Protein AF-A0A6G0VJU5-F1 (afdb_monomer)

Structure (mmCIF, N/CA/C/O backbone):
data_AF-A0A6G0VJU5-F1
#
_entry.id   AF-A0A6G0VJU5-F1
#
loop_
_atom_site.group_PDB
_atom_site.id
_atom_site.type_symbol
_atom_site.label_atom_id
_atom_site.label_alt_id
_atom_site.label_comp_id
_atom_site.label_asym_id
_atom_site.label_entity_id
_atom_site.label_seq_id
_atom_site.pdbx_PDB_ins_code
_atom_site.Cartn_x
_atom_site.Cartn_y
_atom_site.Cartn_z
_atom_site.occupancy
_at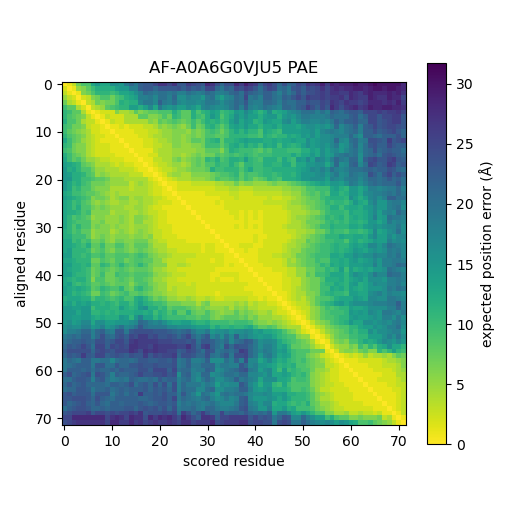om_site.B_iso_or_equiv
_atom_site.auth_seq_id
_atom_site.auth_comp_id
_atom_site.auth_asym_id
_atom_site.auth_atom_id
_atom_site.pdbx_PDB_model_num
ATOM 1 N N . ASN A 1 1 ? 11.926 12.725 -3.957 1.00 47.28 1 ASN A N 1
ATOM 2 C CA . ASN A 1 1 ? 12.067 11.967 -5.216 1.00 47.28 1 ASN A CA 1
ATOM 3 C C . ASN A 1 1 ? 13.363 11.195 -5.192 1.00 47.28 1 ASN A C 1
ATOM 5 O O . ASN A 1 1 ? 14.418 11.788 -5.365 1.00 47.28 1 ASN A O 1
ATOM 9 N N . ILE A 1 2 ? 13.272 9.896 -4.925 1.00 49.28 2 ILE A N 1
ATOM 10 C CA . ILE A 1 2 ? 14.384 8.961 -5.088 1.00 49.28 2 ILE A CA 1
ATOM 11 C C . ILE A 1 2 ? 14.591 8.799 -6.609 1.00 49.28 2 ILE A C 1
ATOM 13 O O . ILE A 1 2 ? 13.608 8.573 -7.320 1.00 49.28 2 ILE A O 1
ATOM 17 N N . PRO A 1 3 ? 15.790 9.053 -7.159 1.00 52.31 3 PRO A N 1
ATOM 18 C CA . PRO A 1 3 ? 15.982 9.095 -8.605 1.00 52.31 3 PRO A CA 1
ATOM 19 C C . PRO A 1 3 ? 15.736 7.716 -9.235 1.00 52.31 3 PRO A C 1
ATOM 21 O O . PRO A 1 3 ? 16.154 6.701 -8.695 1.00 52.31 3 PRO A O 1
ATOM 24 N N . LYS A 1 4 ? 15.073 7.674 -10.399 1.00 55.31 4 LYS A N 1
ATOM 25 C CA . LYS A 1 4 ? 14.542 6.444 -11.031 1.00 55.31 4 LYS A CA 1
ATOM 26 C C . LYS A 1 4 ? 15.545 5.284 -11.169 1.00 55.31 4 LYS A C 1
ATOM 28 O O . LYS A 1 4 ? 15.122 4.136 -11.176 1.00 55.31 4 LYS A O 1
ATOM 33 N N . HIS A 1 5 ? 16.847 5.575 -11.258 1.00 56.97 5 HIS A N 1
ATOM 34 C CA . HIS A 1 5 ? 17.897 4.552 -11.328 1.00 56.97 5 HIS A CA 1
ATOM 35 C C . HIS A 1 5 ? 18.038 3.745 -10.025 1.00 56.97 5 HIS A C 1
ATOM 37 O O . HIS A 1 5 ? 18.343 2.566 -10.068 1.00 56.97 5 HIS A O 1
ATOM 43 N N . THR A 1 6 ? 17.706 4.329 -8.874 1.00 63.12 6 THR A N 1
ATOM 44 C CA . THR A 1 6 ? 17.921 3.693 -7.562 1.00 63.12 6 THR A CA 1
ATOM 45 C C . THR A 1 6 ? 16.846 2.691 -7.139 1.00 63.12 6 THR A C 1
ATOM 47 O O . THR A 1 6 ? 17.102 1.884 -6.253 1.00 63.12 6 THR A O 1
ATOM 50 N N . THR A 1 7 ? 15.653 2.689 -7.746 1.00 64.50 7 THR A N 1
ATOM 51 C CA . THR A 1 7 ? 14.605 1.721 -7.365 1.00 64.50 7 THR A CA 1
ATOM 52 C C . THR A 1 7 ? 14.939 0.314 -7.854 1.00 64.50 7 THR A C 1
ATOM 54 O O . THR A 1 7 ? 14.846 -0.631 -7.077 1.00 64.50 7 THR A O 1
ATOM 57 N N . GLY A 1 8 ? 15.374 0.173 -9.112 1.00 69.25 8 GLY A N 1
ATOM 58 C CA . GLY A 1 8 ? 15.814 -1.118 -9.653 1.00 69.25 8 GLY A CA 1
ATOM 59 C C . GLY A 1 8 ? 17.052 -1.653 -8.931 1.00 69.25 8 GLY A C 1
ATOM 60 O O . GLY A 1 8 ? 17.108 -2.836 -8.596 1.00 69.25 8 GL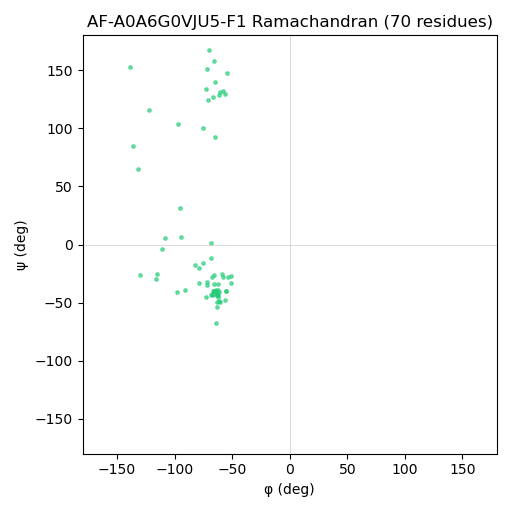Y A O 1
ATOM 61 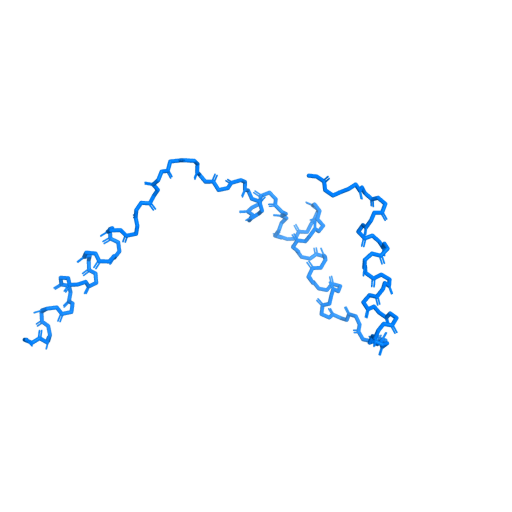N N . ASP A 1 9 ? 17.990 -0.763 -8.602 1.00 75.31 9 ASP A N 1
ATOM 62 C CA . ASP A 1 9 ? 19.188 -1.110 -7.834 1.00 75.31 9 ASP A CA 1
ATOM 63 C C . ASP A 1 9 ? 18.825 -1.594 -6.420 1.00 75.31 9 ASP A C 1
ATOM 65 O O . ASP A 1 9 ? 19.327 -2.621 -5.970 1.00 75.31 9 ASP A O 1
ATOM 69 N N . ALA A 1 10 ? 17.890 -0.922 -5.738 1.00 75.44 10 ALA A N 1
ATOM 70 C CA . ALA A 1 10 ? 17.435 -1.321 -4.406 1.00 75.44 10 ALA A CA 1
ATOM 71 C C . ALA A 1 10 ? 16.752 -2.698 -4.401 1.00 75.44 10 ALA A C 1
ATOM 73 O O . ALA A 1 10 ? 17.034 -3.515 -3.527 1.00 75.44 10 ALA A O 1
ATOM 74 N N . PHE A 1 11 ? 15.893 -2.983 -5.387 1.00 74.06 11 PHE A N 1
ATOM 75 C CA . PHE A 1 11 ? 15.293 -4.313 -5.533 1.00 74.06 11 PHE A CA 1
ATOM 76 C C . PHE A 1 11 ? 16.354 -5.381 -5.805 1.00 74.06 11 PHE A C 1
ATOM 78 O O . PHE A 1 11 ? 16.315 -6.450 -5.201 1.00 74.06 11 PHE A O 1
ATOM 85 N N . SER A 1 12 ? 17.333 -5.075 -6.658 1.00 78.81 12 SER A N 1
ATOM 86 C CA . SER A 1 12 ? 18.431 -5.992 -6.971 1.00 78.81 12 SER A CA 1
ATOM 87 C C . SER A 1 12 ? 19.268 -6.323 -5.730 1.00 78.81 12 SER A C 1
ATOM 89 O O . SER A 1 12 ? 19.599 -7.487 -5.517 1.00 78.81 12 SER A O 1
ATOM 91 N N . CYS A 1 13 ? 19.547 -5.338 -4.869 1.00 82.62 13 CYS A N 1
ATOM 92 C CA . CYS A 1 13 ? 20.223 -5.566 -3.589 1.00 82.62 13 CYS A CA 1
ATOM 93 C C . CYS A 1 13 ? 19.407 -6.466 -2.647 1.00 82.62 13 CYS A C 1
ATOM 95 O O . CYS A 1 13 ? 19.964 -7.387 -2.061 1.00 82.62 13 CYS A O 1
ATOM 97 N N . LEU A 1 14 ? 18.088 -6.257 -2.538 1.00 82.00 14 LEU A N 1
ATOM 98 C CA . LEU A 1 14 ? 17.227 -7.081 -1.677 1.00 82.00 14 LEU A CA 1
ATOM 99 C C . LEU A 1 14 ? 17.197 -8.554 -2.114 1.00 82.00 14 LEU A C 1
ATOM 101 O O . LEU A 1 14 ? 17.230 -9.444 -1.268 1.00 82.00 14 LEU A O 1
ATOM 105 N N . ILE A 1 15 ? 17.173 -8.818 -3.425 1.00 84.50 15 ILE A N 1
ATOM 106 C CA . ILE A 1 15 ? 17.232 -10.186 -3.965 1.00 84.50 15 ILE A CA 1
ATOM 107 C C . ILE A 1 15 ? 18.628 -10.797 -3.811 1.00 84.50 15 ILE A C 1
ATOM 109 O O . ILE A 1 15 ? 18.741 -12.002 -3.604 1.00 84.50 15 ILE A O 1
ATOM 113 N N . ALA A 1 16 ? 19.691 -9.993 -3.877 1.00 85.62 16 ALA A N 1
ATOM 114 C CA . ALA A 1 16 ? 21.045 -10.471 -3.611 1.00 85.62 16 ALA A CA 1
ATOM 115 C C . ALA A 1 16 ? 21.234 -10.889 -2.140 1.00 85.62 16 ALA A C 1
ATOM 117 O O . ALA A 1 16 ? 21.862 -11.915 -1.880 1.00 85.62 16 ALA A O 1
ATOM 118 N N . ASP A 1 17 ? 20.660 -10.133 -1.198 1.00 87.81 17 ASP A N 1
ATOM 119 C CA . ASP A 1 17 ? 20.719 -10.430 0.239 1.00 87.81 17 ASP A CA 1
ATOM 120 C C . ASP A 1 17 ? 19.854 -11.642 0.625 1.00 87.81 17 ASP A C 1
ATOM 122 O O . ASP A 1 17 ? 20.229 -12.425 1.502 1.00 87.81 17 ASP A O 1
ATOM 126 N N . ALA A 1 18 ? 18.708 -11.825 -0.038 1.00 84.31 18 ALA A N 1
ATOM 127 C CA . ALA A 1 18 ? 17.810 -12.959 0.169 1.00 84.31 18 ALA A CA 1
ATOM 128 C C . ALA A 1 18 ? 17.319 -13.533 -1.175 1.00 84.31 18 ALA A C 1
ATOM 130 O O . ALA A 1 18 ? 16.224 -13.193 -1.635 1.00 84.31 18 ALA A O 1
ATOM 131 N N . PRO A 1 19 ? 18.104 -14.428 -1.804 1.00 85.44 19 PRO A N 1
ATOM 132 C CA . PRO A 1 19 ? 17.747 -15.005 -3.092 1.00 85.44 19 PRO A CA 1
ATOM 133 C C . PRO A 1 19 ? 16.445 -15.801 -3.015 1.00 85.44 19 PRO A C 1
ATOM 135 O O . PRO A 1 19 ? 16.292 -16.707 -2.195 1.00 85.44 19 PRO A O 1
ATOM 138 N N . THR A 1 20 ? 15.520 -15.493 -3.916 1.00 84.94 20 THR A N 1
ATOM 139 C CA . THR A 1 20 ? 14.268 -16.226 -4.101 1.00 84.94 20 THR A CA 1
ATOM 140 C C . THR A 1 20 ? 13.975 -16.365 -5.588 1.00 84.94 20 THR A C 1
ATOM 142 O O . THR A 1 20 ? 14.390 -15.532 -6.391 1.00 84.94 20 THR A O 1
ATOM 145 N N . ASN A 1 21 ? 13.246 -17.421 -5.940 1.00 86.06 21 ASN A N 1
ATOM 146 C CA . ASN A 1 21 ? 12.679 -17.615 -7.275 1.00 86.06 21 ASN A CA 1
ATOM 147 C C . ASN A 1 21 ? 11.146 -17.499 -7.266 1.00 86.06 21 ASN A C 1
ATOM 149 O O . ASN A 1 21 ? 10.522 -17.607 -8.318 1.00 86.06 21 ASN A O 1
ATOM 153 N N . ASP A 1 22 ? 10.541 -17.322 -6.088 1.00 89.25 22 ASP A N 1
ATOM 154 C CA . ASP A 1 22 ? 9.104 -17.126 -5.939 1.00 89.25 22 ASP A CA 1
ATOM 155 C C . ASP A 1 22 ? 8.802 -15.630 -5.833 1.00 89.25 22 ASP A C 1
ATOM 157 O O . ASP A 1 22 ? 9.033 -15.000 -4.797 1.00 89.25 22 ASP A O 1
ATOM 161 N N . PHE A 1 23 ? 8.304 -15.078 -6.937 1.00 87.94 23 PHE A N 1
ATOM 162 C CA . PHE A 1 23 ? 7.910 -13.680 -7.063 1.00 87.94 23 PHE A CA 1
ATOM 163 C C . PHE A 1 23 ? 6.395 -13.503 -7.125 1.00 87.94 23 PHE A C 1
ATOM 165 O O . PHE A 1 23 ? 5.938 -12.375 -7.255 1.00 87.94 23 PHE A O 1
ATOM 172 N N . ASN A 1 24 ? 5.605 -14.571 -6.948 1.00 92.31 24 ASN A N 1
ATOM 173 C CA . ASN A 1 24 ? 4.153 -14.531 -7.152 1.00 92.31 24 ASN A CA 1
ATOM 174 C C . ASN A 1 24 ? 3.473 -13.434 -6.320 1.00 92.31 24 ASN A C 1
ATOM 176 O O . ASN A 1 24 ? 2.567 -12.751 -6.794 1.00 92.31 24 ASN A O 1
ATOM 180 N N . PHE A 1 25 ? 3.919 -13.241 -5.074 1.00 87.62 25 PHE A N 1
ATOM 181 C CA . PHE A 1 25 ? 3.400 -12.173 -4.223 1.00 87.62 25 PHE A CA 1
ATOM 182 C C . PHE A 1 25 ? 3.807 -10.780 -4.722 1.00 87.62 25 PHE A C 1
ATOM 184 O O . PHE A 1 25 ? 2.980 -9.871 -4.758 1.00 87.62 25 PHE A O 1
ATOM 191 N N . THR A 1 26 ? 5.065 -10.605 -5.123 1.00 88.44 26 THR A N 1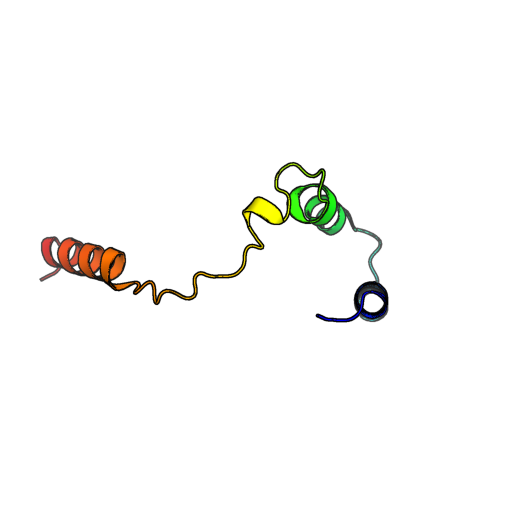
ATOM 192 C CA . THR A 1 26 ? 5.581 -9.323 -5.620 1.00 88.44 26 THR A CA 1
ATOM 193 C C . THR A 1 26 ? 4.936 -8.945 -6.951 1.00 88.44 26 THR A C 1
ATOM 195 O O . THR A 1 26 ? 4.516 -7.800 -7.103 1.00 88.44 26 THR A O 1
ATOM 198 N N . ASP A 1 27 ? 4.786 -9.903 -7.865 1.00 91.94 27 ASP A N 1
ATOM 199 C CA . ASP A 1 27 ? 4.110 -9.733 -9.151 1.00 91.94 27 ASP A CA 1
ATOM 200 C C . ASP A 1 27 ? 2.642 -9.361 -8.933 1.00 91.94 27 ASP A C 1
ATOM 202 O O . ASP A 1 27 ? 2.166 -8.375 -9.487 1.00 91.94 27 ASP A O 1
ATOM 206 N N . TYR A 1 28 ? 1.948 -10.048 -8.015 1.00 94.19 28 TYR A N 1
ATOM 207 C CA . TYR A 1 28 ? 0.586 -9.681 -7.628 1.00 94.19 28 TYR A CA 1
ATOM 208 C C . TYR A 1 28 ? 0.494 -8.228 -7.138 1.00 94.19 28 TYR A C 1
ATOM 210 O O . TYR A 1 28 ? -0.392 -7.488 -7.572 1.00 94.19 28 TYR A O 1
ATOM 218 N N . ILE A 1 29 ? 1.394 -7.801 -6.245 1.00 92.38 29 ILE A N 1
ATOM 219 C CA . ILE A 1 29 ? 1.426 -6.415 -5.759 1.00 92.38 29 ILE A CA 1
ATOM 220 C C . ILE A 1 29 ? 1.701 -5.444 -6.910 1.00 92.38 29 ILE A C 1
ATOM 222 O O . ILE A 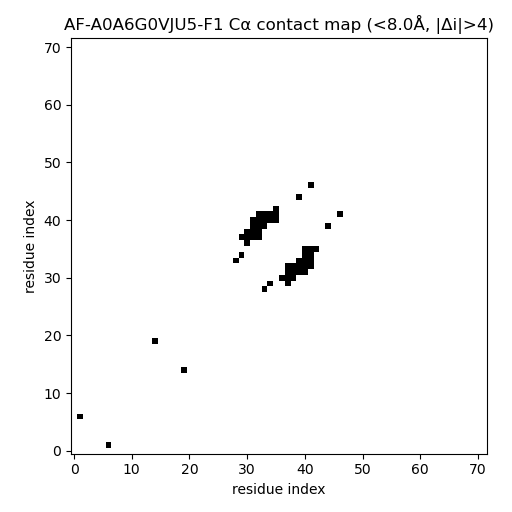1 29 ? 1.035 -4.409 -7.002 1.00 92.38 29 ILE A O 1
ATOM 226 N N . PHE A 1 30 ? 2.650 -5.763 -7.791 1.00 90.50 30 PHE A N 1
ATOM 227 C CA . PHE A 1 30 ? 3.002 -4.908 -8.915 1.00 90.50 30 PHE A CA 1
ATOM 228 C C .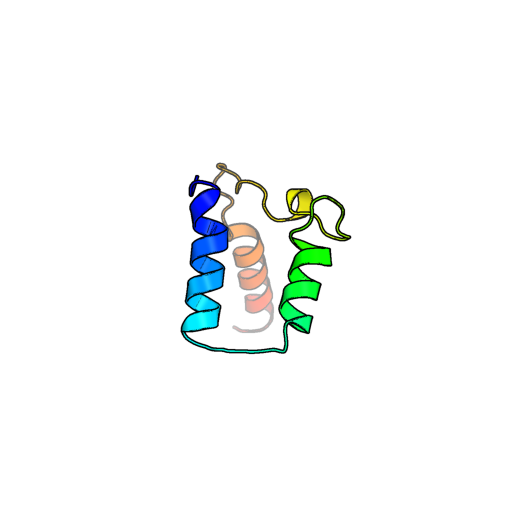 PHE A 1 30 ? 1.827 -4.741 -9.881 1.00 90.50 30 PHE A C 1
ATOM 230 O O . PHE A 1 30 ? 1.401 -3.612 -10.125 1.00 90.50 30 PHE A O 1
ATOM 237 N N . ASP A 1 31 ? 1.255 -5.847 -10.348 1.00 94.38 31 ASP A N 1
ATOM 238 C CA . ASP A 1 31 ? 0.187 -5.867 -11.346 1.00 94.38 31 ASP A CA 1
ATOM 239 C C . ASP A 1 31 ? -1.108 -5.234 -10.831 1.00 94.38 31 ASP A C 1
ATOM 241 O O . ASP A 1 31 ? -1.828 -4.586 -11.589 1.00 94.38 31 ASP A O 1
ATOM 245 N N . ASN A 1 32 ? -1.413 -5.385 -9.539 1.00 94.75 32 ASN A N 1
ATOM 246 C CA . ASN A 1 32 ? -2.661 -4.869 -8.981 1.00 94.75 32 ASN A CA 1
ATOM 247 C C . ASN A 1 32 ? -2.534 -3.448 -8.432 1.00 94.75 32 ASN A C 1
ATOM 249 O O . ASN A 1 32 ? -3.470 -2.669 -8.606 1.00 94.75 32 ASN A O 1
ATOM 253 N N . TYR A 1 33 ? -1.424 -3.106 -7.769 1.00 92.62 33 TYR A N 1
ATOM 254 C CA . TYR A 1 33 ? -1.337 -1.885 -6.959 1.00 92.62 33 TYR A CA 1
ATOM 255 C C . TYR A 1 33 ? -0.319 -0.860 -7.459 1.00 92.62 33 TYR A C 1
ATOM 257 O O . TYR A 1 33 ? -0.510 0.332 -7.224 1.00 92.62 33 TYR A O 1
ATOM 265 N N . VAL A 1 34 ? 0.762 -1.288 -8.116 1.00 89.56 34 VAL A N 1
ATOM 266 C CA . VAL A 1 34 ? 1.859 -0.391 -8.530 1.00 89.56 34 VAL A CA 1
ATOM 267 C C . VAL A 1 34 ? 1.724 0.030 -9.989 1.00 89.56 34 VAL A C 1
ATOM 269 O O . VAL A 1 34 ? 1.962 1.195 -10.315 1.00 89.56 34 VAL A O 1
ATOM 272 N N . CYS A 1 35 ? 1.345 -0.900 -10.865 1.00 91.38 35 CYS A N 1
ATOM 273 C CA . CYS A 1 35 ? 1.150 -0.641 -12.281 1.00 91.38 35 CYS A CA 1
ATOM 274 C C . CYS A 1 35 ? 0.045 0.416 -12.475 1.00 91.38 35 CYS A C 1
ATOM 276 O O . CYS A 1 35 ? -1.037 0.279 -11.895 1.00 91.38 35 CYS A O 1
ATOM 278 N N . PRO A 1 36 ? 0.272 1.466 -13.289 1.00 90.69 36 PRO A N 1
ATOM 279 C CA . PRO A 1 36 ? -0.754 2.469 -13.581 1.00 90.69 36 PRO A CA 1
ATOM 280 C C . PRO A 1 36 ? -2.028 1.887 -14.203 1.00 90.69 36 PRO A C 1
ATOM 282 O O . PRO A 1 36 ? -3.102 2.446 -13.997 1.00 90.69 36 PRO A O 1
ATOM 285 N N . ASP A 1 37 ? -1.898 0.767 -14.917 1.00 94.56 37 ASP A N 1
ATOM 286 C CA . ASP A 1 37 ? -2.998 0.058 -15.578 1.00 94.56 37 ASP A CA 1
ATOM 287 C C . ASP A 1 37 ? -3.575 -1.084 -14.711 1.00 94.56 37 ASP A C 1
ATOM 289 O O . ASP A 1 37 ? -4.412 -1.859 -15.173 1.00 94.56 37 ASP A O 1
ATOM 293 N N . GLY A 1 38 ? -3.118 -1.210 -13.459 1.00 92.50 38 GLY A N 1
ATOM 294 C CA . GLY A 1 38 ? -3.590 -2.216 -12.509 1.00 92.50 38 GLY A CA 1
ATOM 295 C C . GLY A 1 38 ? -5.015 -1.964 -12.014 1.00 92.50 38 GLY A C 1
ATOM 296 O O . GLY A 1 38 ? -5.578 -0.885 -12.192 1.00 92.50 38 GLY A O 1
ATOM 297 N N . GLY A 1 39 ? -5.613 -2.957 -11.347 1.00 94.19 39 GLY A N 1
ATOM 298 C CA . GLY A 1 39 ? -6.975 -2.843 -10.801 1.00 94.19 39 GLY A CA 1
ATOM 299 C C . GLY A 1 39 ? -7.113 -1.805 -9.677 1.00 94.19 39 GLY A C 1
ATOM 300 O O . GLY A 1 39 ? -8.188 -1.236 -9.482 1.00 94.19 39 GLY A O 1
ATOM 301 N N . PHE A 1 40 ? -6.021 -1.529 -8.962 1.00 94.31 40 PHE A N 1
ATOM 302 C CA . PHE A 1 40 ? -5.950 -0.586 -7.848 1.00 94.31 40 PHE A CA 1
ATOM 303 C C . PHE A 1 40 ? -4.747 0.354 -8.003 1.00 94.31 40 PHE A C 1
ATOM 305 O O . PHE A 1 40 ? -3.822 0.330 -7.188 1.00 94.31 40 PHE A O 1
ATOM 312 N N . PRO A 1 41 ? -4.736 1.204 -9.040 1.00 92.75 41 PRO A N 1
ATOM 313 C CA . PRO A 1 41 ? -3.547 1.953 -9.407 1.00 92.75 41 PRO A CA 1
ATOM 314 C C . PRO A 1 41 ? -3.148 2.964 -8.320 1.00 92.75 41 PRO A C 1
ATOM 316 O O . PRO A 1 41 ? -4.007 3.423 -7.553 1.00 92.75 41 PRO A O 1
ATOM 319 N N . PRO A 1 42 ? -1.873 3.400 -8.282 1.00 92.69 42 PRO A N 1
ATOM 320 C CA . PRO A 1 42 ? -1.360 4.296 -7.244 1.00 92.69 42 PRO A CA 1
ATOM 321 C C . PRO A 1 42 ? -2.165 5.583 -7.052 1.00 92.69 42 PRO A C 1
ATOM 323 O O . PRO A 1 42 ? -2.223 6.108 -5.947 1.00 92.69 42 PRO A O 1
ATOM 326 N N . ILE A 1 43 ? -2.837 6.090 -8.087 1.00 90.12 43 ILE A N 1
ATOM 327 C CA . ILE A 1 43 ? -3.690 7.284 -7.980 1.00 90.12 43 ILE A CA 1
ATOM 328 C C . ILE A 1 43 ? -4.824 7.134 -6.950 1.00 90.12 43 ILE A C 1
ATOM 330 O O . ILE A 1 43 ? -5.279 8.135 -6.401 1.00 90.12 43 ILE A O 1
ATOM 334 N N . LEU A 1 44 ? -5.261 5.904 -6.659 1.00 91.19 44 LEU A N 1
ATOM 335 C CA . LEU A 1 44 ? -6.313 5.640 -5.679 1.00 91.19 44 LEU A CA 1
ATOM 336 C C . LEU A 1 44 ? -5.812 5.689 -4.230 1.00 91.19 44 LEU A C 1
ATOM 338 O O . LEU A 1 44 ? -6.573 6.064 -3.342 1.00 91.19 44 LEU A O 1
ATOM 342 N N . TRP A 1 45 ? -4.560 5.296 -3.974 1.00 89.81 45 TRP A N 1
ATOM 343 C CA . TRP A 1 45 ? -4.076 5.022 -2.612 1.00 89.81 45 TRP A CA 1
ATOM 344 C C . TRP A 1 45 ? -2.760 5.723 -2.248 1.00 89.81 45 TRP A C 1
ATOM 346 O O . TRP A 1 45 ? -2.532 6.026 -1.080 1.00 89.81 45 TRP A O 1
ATOM 356 N N . ALA A 1 46 ? -1.912 6.043 -3.224 1.00 89.31 46 ALA A N 1
ATOM 357 C CA . ALA A 1 46 ? -0.616 6.704 -3.054 1.00 89.31 46 ALA A CA 1
ATOM 358 C C . ALA A 1 46 ? -0.706 8.232 -3.241 1.00 89.31 46 ALA A C 1
ATOM 360 O O . ALA A 1 46 ? 0.224 8.879 -3.730 1.00 89.31 46 ALA A O 1
ATOM 361 N N . GLY A 1 47 ? -1.849 8.820 -2.880 1.00 85.56 47 GLY A N 1
ATOM 362 C CA . GLY A 1 47 ? -2.049 10.265 -2.903 1.00 85.56 47 GLY A CA 1
ATOM 363 C C . GLY A 1 47 ? -1.273 10.968 -1.789 1.00 85.56 47 GLY A C 1
ATOM 364 O O . GLY A 1 47 ? -1.049 10.411 -0.712 1.00 85.56 47 GLY A O 1
ATOM 365 N N . LYS A 1 48 ? -0.887 12.227 -2.026 1.00 85.19 48 LYS A N 1
ATOM 366 C CA . LYS A 1 48 ? -0.319 13.073 -0.971 1.00 85.19 48 LYS A CA 1
ATOM 367 C C . LYS A 1 48 ? -1.322 13.147 0.195 1.00 85.19 48 LYS A C 1
ATOM 369 O O . LYS A 1 48 ? -2.491 13.459 -0.051 1.00 85.19 48 LYS A O 1
ATOM 374 N N . PRO A 1 49 ? -0.895 12.893 1.446 1.00 79.69 49 PRO A N 1
ATOM 375 C CA . PRO A 1 49 ? -1.747 13.112 2.604 1.00 79.69 49 PRO A CA 1
ATOM 376 C C . PRO A 1 49 ? -2.276 14.549 2.622 1.00 79.69 49 PRO A C 1
ATOM 378 O O . PRO A 1 49 ? -1.599 15.478 2.182 1.00 79.69 49 PRO A O 1
ATOM 381 N N . SER A 1 50 ? -3.484 14.733 3.146 1.00 80.56 50 SER A N 1
ATOM 382 C CA . SER A 1 50 ? -4.036 16.071 3.354 1.00 80.56 50 SER A CA 1
ATOM 383 C C . SER A 1 50 ? -3.120 16.889 4.257 1.00 80.56 50 SER A C 1
ATOM 385 O O . SER A 1 50 ? -2.729 16.413 5.319 1.00 80.56 50 SER A O 1
ATOM 387 N N . GLU A 1 51 ? -2.813 18.120 3.850 1.00 82.06 51 GLU A N 1
ATOM 388 C CA . GLU A 1 51 ? -2.102 19.076 4.709 1.00 82.06 51 GLU A CA 1
ATOM 389 C C . GLU A 1 51 ? -3.017 19.668 5.784 1.00 82.06 51 GLU A C 1
ATOM 391 O O . GLU A 1 51 ? -2.535 20.206 6.779 1.00 82.06 51 GLU A O 1
ATOM 396 N N . GLU A 1 52 ? -4.338 19.536 5.624 1.00 81.38 52 GLU A N 1
ATOM 397 C CA . GLU A 1 52 ? -5.259 19.862 6.704 1.00 81.38 52 GLU A CA 1
ATOM 398 C C . GLU A 1 52 ? -5.075 18.868 7.856 1.00 81.38 52 GLU A C 1
ATOM 400 O O . GLU A 1 52 ? -5.168 17.654 7.620 1.00 81.38 52 GLU A O 1
ATOM 405 N N . PRO A 1 53 ? -4.861 19.347 9.095 1.00 68.50 53 PRO A N 1
ATOM 406 C CA . PRO A 1 53 ? -4.782 18.495 10.268 1.00 68.50 53 PRO A CA 1
ATOM 407 C C . PRO A 1 53 ? -6.141 17.833 10.503 1.00 68.50 53 PRO A C 1
ATOM 409 O O . PRO A 1 53 ? -7.029 18.363 11.170 1.00 68.50 53 PRO A O 1
ATOM 412 N N . ARG A 1 54 ? -6.315 16.637 9.942 1.00 68.25 54 ARG A N 1
ATOM 413 C CA . ARG A 1 54 ? -7.438 15.766 10.269 1.00 68.25 54 ARG A CA 1
ATOM 414 C C . ARG A 1 54 ? -7.159 15.163 11.625 1.00 68.25 54 ARG A C 1
ATOM 416 O O . ARG A 1 54 ? -6.362 14.244 11.770 1.00 68.25 54 ARG A O 1
ATOM 423 N N . THR A 1 55 ? -7.793 15.732 12.631 1.00 70.44 55 THR A N 1
ATOM 424 C CA . THR A 1 55 ? -7.711 15.191 13.978 1.00 70.44 55 THR A CA 1
ATOM 425 C C . THR A 1 55 ? -8.536 13.897 14.055 1.00 70.44 55 THR A C 1
ATOM 427 O O . THR A 1 55 ? -9.667 13.849 13.568 1.00 70.44 55 THR A O 1
ATOM 430 N N . THR A 1 56 ? -7.994 12.831 14.651 1.00 63.75 56 THR A N 1
ATOM 431 C CA . THR A 1 56 ? -8.719 11.570 14.936 1.00 63.75 56 THR A CA 1
ATOM 432 C C . THR A 1 56 ? -9.796 11.742 16.014 1.00 63.75 56 THR A C 1
ATOM 434 O O . THR A 1 56 ? -10.527 10.804 16.335 1.00 63.75 56 THR A O 1
ATOM 437 N N . ASN A 1 57 ? -9.953 12.969 16.516 1.00 70.62 57 ASN A N 1
ATOM 438 C CA . ASN A 1 57 ? -10.879 13.393 17.556 1.00 70.62 57 ASN A CA 1
ATOM 439 C C . ASN A 1 57 ? -12.322 12.952 17.298 1.00 70.62 57 ASN A C 1
ATOM 441 O O . ASN A 1 57 ? -13.045 12.692 18.252 1.00 70.62 57 ASN A O 1
ATOM 445 N N . GLY A 1 58 ? -12.762 12.881 16.037 1.00 77.94 58 GLY A N 1
ATOM 446 C CA . GLY A 1 58 ? -14.120 12.449 15.692 1.00 77.94 58 GLY A CA 1
ATOM 447 C C . GLY A 1 58 ? -14.375 10.986 16.081 1.00 77.94 58 GLY A C 1
ATOM 448 O O . GLY A 1 58 ? -15.153 10.737 17.005 1.00 77.94 58 GLY A O 1
ATOM 449 N N . PRO A 1 59 ? -13.705 10.018 15.428 1.00 83.19 59 PRO A N 1
ATOM 450 C CA . PRO A 1 59 ? -13.794 8.603 15.792 1.00 83.19 59 PRO A CA 1
ATOM 451 C C . PRO A 1 59 ? -13.434 8.324 17.257 1.00 83.19 59 PRO A C 1
ATOM 453 O O . PRO A 1 59 ? -14.117 7.548 17.918 1.00 83.19 59 PRO A O 1
ATOM 456 N N . GLU A 1 60 ? -12.407 8.983 17.798 1.00 85.69 60 GLU A N 1
ATOM 457 C CA . GLU A 1 60 ? -12.005 8.809 19.199 1.00 85.69 60 GLU A CA 1
ATOM 458 C C . GLU A 1 60 ? -13.060 9.316 20.190 1.00 85.69 60 GLU A C 1
ATOM 460 O O . GLU A 1 60 ? -13.306 8.664 21.204 1.00 85.69 60 GLU A O 1
ATOM 465 N N . SER A 1 61 ? -13.706 10.455 19.914 1.00 84.25 61 SER A N 1
ATOM 466 C CA . SER A 1 61 ? -14.795 10.989 20.743 1.00 84.25 61 SER A CA 1
ATOM 467 C C . SER A 1 61 ? -16.024 10.086 20.685 1.00 84.25 61 SER A C 1
ATOM 469 O O . SER A 1 61 ? -16.591 9.753 21.726 1.00 84.2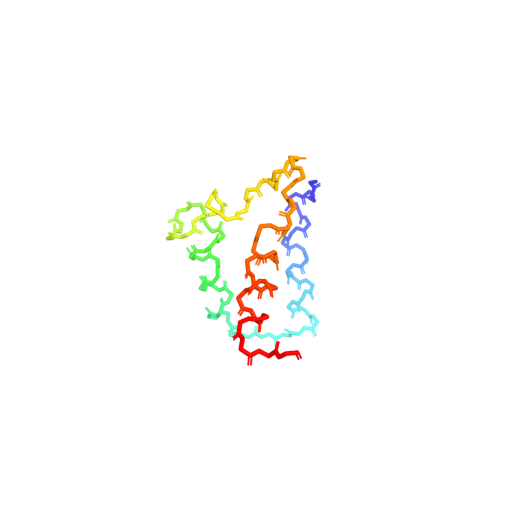5 61 SER A O 1
ATOM 471 N N . PHE A 1 62 ? -16.385 9.611 19.489 1.00 88.25 62 PHE A N 1
ATOM 472 C CA . PHE A 1 62 ? -17.481 8.661 19.319 1.00 88.25 62 PHE A CA 1
ATOM 473 C C . PHE A 1 62 ? -17.218 7.356 20.081 1.00 88.25 62 PHE A C 1
ATOM 475 O O . PHE A 1 62 ? -18.061 6.937 20.869 1.00 88.25 62 PHE A O 1
ATOM 482 N N . HIS A 1 63 ? -16.039 6.746 19.921 1.00 88.94 63 HIS A N 1
ATOM 483 C CA . HIS A 1 63 ? -15.688 5.515 20.634 1.00 88.94 63 HIS A CA 1
ATOM 484 C C . HIS A 1 63 ? -15.621 5.718 22.149 1.00 88.94 63 HIS A C 1
ATOM 486 O O . HIS A 1 63 ? -16.091 4.864 22.895 1.00 88.94 63 HIS A O 1
ATOM 492 N N . ARG A 1 64 ? -15.092 6.853 22.624 1.00 87.56 64 ARG A N 1
ATOM 493 C CA . ARG A 1 64 ? -15.076 7.188 24.054 1.00 87.56 64 ARG A CA 1
ATOM 494 C C . ARG A 1 64 ? -16.492 7.288 24.620 1.00 87.56 64 ARG A C 1
ATOM 496 O O . ARG A 1 64 ? -16.769 6.684 25.651 1.00 87.56 64 ARG A O 1
ATOM 503 N N . TYR A 1 65 ? -17.373 8.025 23.943 1.00 91.44 65 TYR A N 1
ATOM 504 C CA . TYR A 1 65 ? -18.766 8.196 24.356 1.00 91.44 65 TYR A CA 1
ATOM 505 C C . TYR A 1 65 ? -19.563 6.889 24.286 1.00 91.44 65 TYR A C 1
ATOM 507 O O . TYR A 1 65 ? -20.355 6.601 25.178 1.00 91.44 65 TYR A O 1
ATOM 515 N N . TYR A 1 66 ? -19.346 6.086 23.243 1.00 91.38 66 TYR A N 1
ATOM 516 C CA . TYR A 1 66 ? -19.975 4.778 23.097 1.00 91.38 66 TYR A CA 1
ATOM 517 C C . TYR A 1 66 ? -19.534 3.834 24.219 1.00 91.38 66 TYR A C 1
ATOM 519 O O . TYR A 1 66 ? -20.375 3.259 24.901 1.00 91.38 66 TYR A O 1
ATOM 527 N N . ASN A 1 67 ? -18.228 3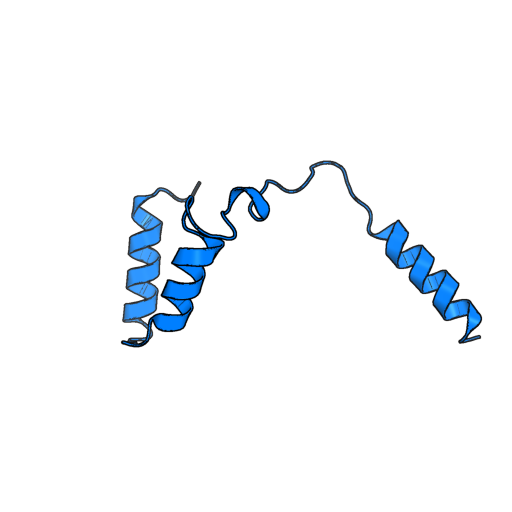.729 24.475 1.00 92.44 67 ASN A N 1
ATOM 528 C CA . ASN A 1 67 ? -17.697 2.854 25.519 1.00 92.44 67 ASN A CA 1
ATOM 529 C C . ASN A 1 67 ? -18.182 3.256 26.919 1.00 92.44 67 ASN A C 1
ATOM 531 O O . ASN A 1 67 ? -18.460 2.372 27.727 1.00 92.44 67 ASN A O 1
ATOM 535 N N . SER A 1 68 ? -18.373 4.553 27.191 1.00 91.56 68 SER A N 1
ATOM 536 C CA . SER A 1 68 ? -18.928 5.013 28.472 1.00 91.56 68 SER A CA 1
ATOM 537 C C . SER A 1 68 ? -20.405 4.651 28.681 1.00 91.56 68 SER A C 1
ATOM 539 O O . SER A 1 68 ? -20.911 4.822 29.783 1.00 91.56 68 SER A O 1
ATOM 541 N N . GLN A 1 69 ? -21.124 4.179 27.652 1.00 91.94 69 GLN A N 1
ATOM 542 C CA . GLN A 1 69 ? -22.486 3.647 27.819 1.00 91.94 69 GLN A CA 1
ATOM 543 C C . GLN A 1 69 ? -22.500 2.217 28.378 1.00 91.94 69 GLN A C 1
ATOM 545 O O . GLN A 1 69 ? -23.526 1.776 28.890 1.00 91.94 69 GLN A O 1
ATOM 550 N N . PHE A 1 70 ? -21.391 1.481 28.261 1.00 90.94 70 PHE A N 1
ATOM 551 C CA . PHE A 1 70 ? -21.314 0.061 28.630 1.00 90.94 70 PHE A CA 1
ATOM 552 C C . PHE A 1 70 ? -20.365 -0.204 29.799 1.00 90.94 70 PHE A C 1
ATOM 554 O O . PHE A 1 70 ? -20.551 -1.186 30.517 1.00 90.94 70 PHE A O 1
ATOM 561 N N . TYR A 1 71 ? -19.373 0.664 30.003 1.00 79.62 71 TYR A N 1
ATOM 562 C CA . TYR A 1 71 ? -18.386 0.543 31.070 1.00 79.62 71 TYR A CA 1
ATOM 563 C C . TYR A 1 71 ? -18.414 1.809 31.944 1.00 79.62 71 TYR A C 1
ATOM 565 O O . TYR A 1 71 ? -18.148 2.891 31.410 1.00 79.62 71 TYR A O 1
ATOM 573 N N . PRO A 1 72 ? -18.780 1.694 33.239 1.00 67.38 72 PR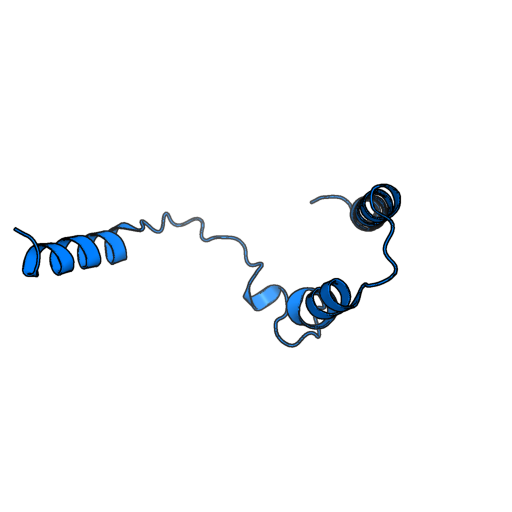O A N 1
ATOM 574 C CA . PRO A 1 72 ? -18.755 2.810 34.180 1.00 67.38 72 PRO A CA 1
ATOM 575 C C . PRO A 1 72 ? -17.335 3.224 34.580 1.00 67.38 72 PRO A C 1
ATOM 577 O O . PRO A 1 72 ? -16.432 2.354 34.586 1.00 67.38 72 PRO A O 1
#

Secondary structure (DSSP, 8-state):
---THHHHHHHHHHHHHS--S--HHHHHHIIIIISTTSSS-HHHHSPPPPSS---THHHHHHHHHHHTTT--

pLDDT: mean 82.54, std 11.72, range [47.28, 94.75]

Sequence (72 aa):
NIPKHTTGDAFSCLIADAPTNDFNFTDYIFDNYVCPDGGFPPILWAGKPSEEPRTTNGPESFHRYYNSQFYP

Foldseek 3Di:
DPDPVVVVVVVVVVCVVPPDPDCVVVVVCCQAEDDCPHVHYCVNPVDDPDPPPPDCCVVVVVVVVVVVVPPD

Solvent-accessible surface area (backbone atoms only — not comparable to full-atom values): 4545 Å² total; per-residue (Å²): 133,84,60,81,74,54,57,63,51,52,52,52,50,52,40,70,78,53,76,73,90,80,49,67,67,59,51,50,47,38,52,32,38,61,34,80,88,22,89,48,22,37,85,80,74,70,57,84,75,74,86,65,87,77,67,68,60,61,66,52,48,51,51,52,58,54,48,55,75,78,49,132

Mean predicted aligned error: 11.75 Å

Organism: Aphis craccivora (NCBI:txid307492)

Radius of gyration: 20.59 Å; Cα contacts (8 Å, |Δi|>4): 27; chains: 1; bounding box: 44×38×50 Å